Protein AF-A0A4P7N932-F1 (afdb_monomer_lite)

Foldseek 3Di:
DDDDDDPDPDPDPPPPDPPQPPFAFKWKFKADPRDRPDIDGDHAQDFDDDPNDTWGQHNQQAIPPQADPNRIGIDMHTCVVVPVPVPPD

Secondary structure (DSSP, 8-state):
---------S-SSSS-S-------SEEEEEEETTEEEEEEEE-TTEEEEETTEEEEE-TTS-EESSB-TT--EEEEEEGGGTS------

Radius of gyration: 21.45 Å; chains: 1; bounding box: 47×66×28 Å

Organism: Pyricularia oryzae (NCBI:txid318829)

Structure (mmCIF, N/CA/C/O backbone):
data_AF-A0A4P7N932-F1
#
_entry.id   AF-A0A4P7N932-F1
#
loop_
_atom_site.group_PDB
_atom_site.id
_atom_site.type_symbol
_atom_site.label_atom_id
_atom_site.label_alt_id
_atom_site.label_comp_id
_atom_site.label_asym_id
_atom_site.label_entity_id
_atom_site.label_seq_id
_atom_site.pdbx_PDB_ins_code
_atom_site.Cartn_x
_atom_site.Cartn_y
_atom_site.Cartn_z
_atom_site.occupancy
_atom_site.B_iso_or_equiv
_atom_site.auth_seq_id
_atom_site.auth_comp_id
_atom_site.auth_asym_id
_atom_site.auth_atom_id
_atom_site.pdbx_PDB_model_num
ATOM 1 N N . MET A 1 1 ? 31.065 60.981 -11.464 1.00 40.56 1 MET A N 1
ATOM 2 C CA . MET A 1 1 ? 30.242 60.383 -12.536 1.00 40.56 1 MET A CA 1
ATOM 3 C C . MET A 1 1 ? 30.261 58.874 -12.360 1.00 40.56 1 MET A C 1
ATOM 5 O O . MET A 1 1 ? 31.330 58.311 -12.180 1.00 40.56 1 MET A O 1
ATOM 9 N N . LYS A 1 2 ? 29.067 58.277 -12.272 1.00 44.78 2 LYS A N 1
ATOM 10 C CA . LYS A 1 2 ? 28.796 56.850 -12.048 1.00 44.78 2 LYS A CA 1
ATOM 11 C C . LYS A 1 2 ? 28.998 56.076 -13.355 1.00 44.78 2 LYS A C 1
ATOM 13 O O . LYS A 1 2 ? 28.348 56.411 -14.336 1.00 44.78 2 LYS A O 1
ATOM 18 N N . VAL A 1 3 ? 29.814 55.027 -13.336 1.00 50.38 3 VAL A N 1
ATOM 19 C CA . VAL A 1 3 ? 29.803 53.944 -14.336 1.00 50.38 3 VAL A CA 1
ATOM 20 C C . VAL A 1 3 ? 29.405 52.691 -13.557 1.00 50.38 3 VAL A C 1
ATOM 22 O O . VAL A 1 3 ? 30.213 52.116 -12.842 1.00 50.38 3 VAL A O 1
ATOM 25 N N . GLN A 1 4 ? 28.114 52.559 -13.249 1.00 46.16 4 GLN A N 1
ATOM 26 C CA . GLN A 1 4 ? 27.189 51.635 -13.916 1.00 46.16 4 GLN A CA 1
ATOM 27 C C . GL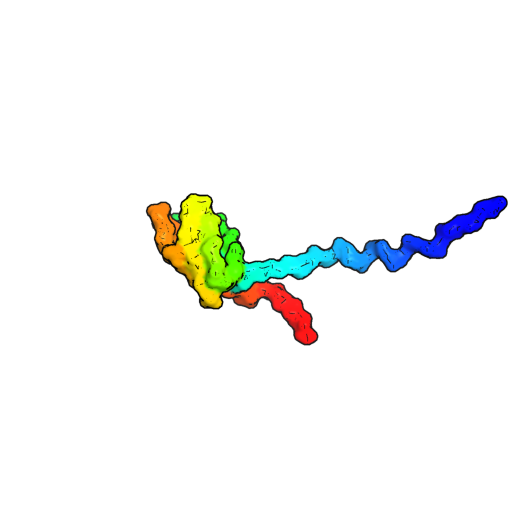N A 1 4 ? 27.762 50.220 -14.066 1.00 46.16 4 GLN A C 1
ATOM 29 O O . GLN A 1 4 ? 28.352 49.844 -15.074 1.00 46.16 4 GLN A O 1
ATOM 34 N N . ALA A 1 5 ? 27.539 49.461 -12.992 1.00 52.88 5 ALA A N 1
ATOM 35 C CA . ALA A 1 5 ? 27.654 48.020 -12.907 1.00 52.88 5 ALA A CA 1
ATOM 36 C C . ALA A 1 5 ? 26.942 47.348 -14.090 1.00 52.88 5 ALA A C 1
ATOM 38 O O . ALA A 1 5 ? 25.721 47.400 -14.206 1.00 52.88 5 ALA A O 1
ATOM 39 N N . THR A 1 6 ? 27.716 46.715 -14.961 1.00 56.16 6 THR A N 1
ATOM 40 C CA . THR A 1 6 ? 27.227 45.882 -16.064 1.00 56.16 6 THR A CA 1
ATOM 41 C C . THR A 1 6 ? 27.917 44.528 -15.996 1.00 56.16 6 THR A C 1
ATOM 43 O O . THR A 1 6 ? 28.638 44.149 -16.900 1.00 56.16 6 THR A O 1
ATOM 46 N N . PHE A 1 7 ? 27.751 43.803 -14.889 1.00 50.91 7 PHE A N 1
ATOM 47 C CA . PHE A 1 7 ? 28.212 42.412 -14.787 1.00 50.91 7 PHE A CA 1
ATOM 48 C C . PHE A 1 7 ? 27.413 41.663 -13.712 1.00 50.91 7 PHE A C 1
ATOM 50 O O . PHE A 1 7 ? 27.932 41.303 -12.664 1.00 50.91 7 PHE A O 1
ATOM 57 N N . ALA A 1 8 ? 26.106 41.488 -13.923 1.00 50.84 8 ALA A N 1
ATOM 58 C CA . ALA A 1 8 ? 25.290 40.638 -13.046 1.00 50.84 8 ALA A CA 1
ATOM 59 C C . ALA A 1 8 ? 24.061 40.029 -13.747 1.00 50.84 8 ALA A C 1
ATOM 61 O O . ALA A 1 8 ? 23.066 39.724 -13.101 1.00 50.84 8 ALA A O 1
ATOM 62 N N . THR A 1 9 ? 24.104 39.846 -15.068 1.00 49.25 9 THR A N 1
ATOM 63 C CA . THR A 1 9 ? 22.982 39.294 -15.854 1.00 49.25 9 THR A CA 1
ATOM 64 C C . THR A 1 9 ? 23.356 37.972 -16.519 1.00 49.25 9 THR A C 1
ATOM 66 O O . THR A 1 9 ? 23.148 37.777 -17.709 1.00 49.25 9 THR A O 1
ATOM 69 N N . LEU A 1 10 ? 23.936 37.046 -15.751 1.00 47.12 10 LEU A N 1
ATOM 70 C CA . LEU A 1 10 ? 24.271 35.706 -16.253 1.00 47.12 10 LEU A CA 1
ATOM 71 C C . LEU A 1 10 ? 23.965 34.579 -15.260 1.00 47.12 10 LEU A C 1
ATOM 73 O O . LEU A 1 10 ? 24.579 33.522 -15.309 1.00 47.12 10 LEU A O 1
ATOM 77 N N . ILE A 1 11 ? 22.986 34.780 -14.373 1.00 53.06 11 ILE A N 1
ATOM 78 C CA . ILE A 1 11 ? 22.461 33.710 -13.513 1.00 53.06 11 ILE A CA 1
ATOM 79 C C . ILE A 1 11 ? 20.944 33.874 -13.385 1.00 53.06 11 ILE A C 1
ATOM 81 O O . ILE A 1 11 ? 20.431 34.280 -12.350 1.00 53.06 11 ILE A O 1
ATOM 85 N N . ALA A 1 12 ? 20.205 33.639 -14.466 1.00 49.03 12 ALA A N 1
ATOM 86 C CA . ALA A 1 12 ? 18.741 33.657 -14.404 1.00 49.03 12 ALA A CA 1
ATOM 87 C C . ALA A 1 12 ? 18.087 32.647 -15.358 1.00 49.03 12 ALA A C 1
ATOM 89 O O . ALA A 1 12 ? 16.994 32.892 -15.855 1.00 49.03 12 ALA A O 1
ATOM 90 N N . LEU A 1 13 ? 18.745 31.514 -15.629 1.00 47.03 13 LEU A N 1
ATOM 91 C CA . LEU A 1 13 ? 18.152 30.451 -16.447 1.00 47.03 13 LEU A CA 1
ATOM 92 C C . LEU A 1 13 ? 18.586 29.043 -16.010 1.00 47.03 13 LEU A C 1
ATOM 94 O O . LEU A 1 13 ? 18.929 28.206 -16.831 1.00 47.03 13 LEU A O 1
ATOM 98 N N . ALA A 1 14 ? 18.597 28.786 -14.702 1.00 45.25 14 ALA A N 1
ATOM 99 C CA . ALA A 1 14 ? 18.756 27.431 -14.158 1.00 45.25 14 ALA A CA 1
ATOM 100 C C . ALA A 1 14 ? 17.644 27.049 -13.161 1.00 45.25 14 ALA A C 1
ATOM 102 O O . ALA A 1 14 ? 17.712 26.002 -12.534 1.00 45.25 14 ALA A O 1
ATOM 103 N N . ALA A 1 15 ? 16.609 27.883 -13.008 1.00 46.84 15 ALA A N 1
ATOM 104 C CA . ALA A 1 15 ? 15.545 27.683 -12.019 1.00 46.84 15 ALA A CA 1
ATOM 105 C C . ALA A 1 15 ? 14.219 27.170 -12.618 1.00 46.84 15 ALA A C 1
ATOM 107 O O . ALA A 1 15 ? 13.192 27.249 -11.955 1.00 46.84 15 ALA A O 1
ATOM 108 N N . TYR A 1 16 ? 14.216 26.684 -13.867 1.00 49.41 16 TYR A N 1
ATOM 109 C CA . TYR A 1 16 ? 12.991 26.262 -14.567 1.00 49.41 16 TYR A CA 1
ATOM 110 C C . TYR A 1 16 ? 12.951 24.774 -14.925 1.00 49.41 16 TYR A C 1
ATOM 112 O O . TYR A 1 16 ? 12.279 24.374 -15.868 1.00 49.41 16 TYR A O 1
ATOM 120 N N . PHE A 1 17 ? 13.647 23.947 -14.152 1.00 50.22 17 PHE A N 1
ATOM 121 C CA . PHE A 1 17 ? 13.311 22.534 -14.064 1.00 50.22 17 PHE A CA 1
ATOM 122 C C . PHE A 1 17 ? 12.848 22.308 -12.630 1.00 50.22 17 PHE A C 1
ATOM 124 O O . PHE A 1 17 ? 13.634 22.587 -11.717 1.00 50.22 17 PHE A O 1
ATOM 131 N N . PRO A 1 18 ? 11.591 21.887 -12.380 1.00 42.28 18 PRO A N 1
ATOM 132 C CA . PRO A 1 18 ? 11.283 21.331 -11.076 1.00 42.28 18 PRO A CA 1
ATOM 133 C C . PRO A 1 18 ? 12.301 20.211 -10.880 1.00 42.28 18 PRO A C 1
ATOM 135 O O . PRO A 1 18 ? 12.457 19.367 -11.764 1.00 42.28 18 PRO A O 1
ATOM 138 N N . ALA A 1 19 ? 13.078 20.297 -9.796 1.00 45.59 19 ALA A N 1
ATOM 139 C CA . ALA A 1 19 ? 13.990 19.241 -9.390 1.00 45.59 19 ALA A CA 1
ATOM 140 C C . ALA A 1 19 ? 13.268 17.914 -9.611 1.00 45.59 19 ALA A C 1
ATOM 142 O O . ALA A 1 19 ? 12.123 17.812 -9.164 1.00 45.59 19 ALA A O 1
ATOM 143 N N . ALA A 1 20 ? 13.892 16.998 -10.365 1.00 49.88 20 ALA A N 1
ATOM 144 C CA . ALA A 1 20 ? 13.388 15.655 -10.622 1.00 49.88 20 ALA A CA 1
ATOM 145 C C . ALA A 1 20 ? 12.643 15.204 -9.370 1.00 49.88 20 ALA A C 1
ATOM 147 O O . ALA A 1 20 ? 13.248 15.135 -8.294 1.00 49.88 20 ALA A O 1
ATOM 148 N N . ASN A 1 21 ? 11.313 15.103 -9.463 1.00 49.47 21 ASN A N 1
ATOM 149 C CA . ASN A 1 21 ? 10.526 14.695 -8.316 1.00 49.47 21 ASN A CA 1
ATOM 150 C C . ASN A 1 21 ? 11.036 13.294 -8.031 1.00 49.47 21 ASN A C 1
ATOM 152 O O . ASN A 1 21 ? 10.737 12.401 -8.807 1.00 49.47 21 ASN A O 1
ATOM 156 N N . ALA A 1 22 ? 11.873 13.134 -7.005 1.00 55.25 22 ALA A N 1
ATOM 157 C CA . ALA A 1 22 ? 12.360 11.835 -6.585 1.00 55.25 22 ALA A CA 1
ATOM 158 C C . ALA A 1 22 ? 11.127 11.084 -6.091 1.00 55.25 22 ALA A C 1
ATOM 160 O O . ALA A 1 22 ? 10.709 11.213 -4.936 1.00 55.25 22 ALA A O 1
ATOM 161 N N . TRP A 1 23 ? 10.446 10.437 -7.027 1.00 61.22 23 TRP A N 1
ATOM 162 C CA . TRP A 1 23 ? 9.271 9.658 -6.753 1.00 61.22 23 TRP A CA 1
ATOM 163 C C . TRP A 1 23 ? 9.716 8.527 -5.831 1.00 61.22 23 TRP A C 1
ATOM 165 O O . TRP A 1 23 ? 10.788 7.949 -5.996 1.00 61.22 23 TRP A O 1
ATOM 175 N N . LYS A 1 24 ? 8.932 8.271 -4.781 1.00 76.12 24 LYS A N 1
ATOM 176 C CA . LYS A 1 24 ? 9.189 7.112 -3.924 1.00 76.12 24 LYS A CA 1
ATOM 177 C C . LYS A 1 24 ? 9.116 5.844 -4.779 1.00 76.12 24 LYS A C 1
ATOM 179 O O . LYS A 1 24 ? 8.415 5.843 -5.782 1.00 76.12 24 LYS A O 1
ATOM 184 N N . ASP A 1 25 ? 9.777 4.769 -4.366 1.00 83.19 25 ASP A N 1
ATOM 185 C CA . ASP A 1 25 ? 9.920 3.546 -5.177 1.00 83.19 25 ASP A CA 1
ATOM 186 C C . ASP A 1 25 ? 8.591 2.920 -5.663 1.00 83.19 25 ASP A C 1
ATOM 188 O O . ASP A 1 25 ? 8.579 2.189 -6.653 1.00 83.19 25 ASP A O 1
ATOM 192 N N . CYS A 1 26 ? 7.477 3.174 -4.966 1.00 91.06 26 CYS A N 1
ATOM 193 C CA . CYS A 1 26 ? 6.190 2.521 -5.188 1.00 91.06 26 CYS A CA 1
ATOM 194 C C . CYS A 1 26 ? 5.030 3.513 -5.341 1.00 91.06 26 CYS A C 1
ATOM 196 O O . CYS A 1 26 ? 4.908 4.483 -4.585 1.00 91.06 26 CYS A O 1
ATOM 198 N N . ILE A 1 27 ? 4.106 3.191 -6.247 1.00 92.56 27 ILE A N 1
ATOM 199 C CA . ILE A 1 27 ? 2.764 3.769 -6.345 1.00 92.56 27 ILE A CA 1
ATOM 200 C C . ILE A 1 27 ? 1.754 2.764 -5.805 1.00 92.56 27 ILE A C 1
ATOM 202 O O . ILE A 1 27 ? 1.746 1.611 -6.217 1.00 92.56 27 ILE A O 1
ATOM 206 N N . ILE A 1 28 ? 0.851 3.223 -4.940 1.00 94.19 28 ILE A N 1
ATOM 207 C CA . ILE A 1 28 ? -0.298 2.463 -4.451 1.00 94.19 28 ILE A CA 1
ATOM 208 C C . ILE A 1 28 ? -1.579 3.122 -4.966 1.00 94.19 28 ILE A C 1
ATOM 210 O O . ILE A 1 28 ? -1.939 4.227 -4.560 1.00 94.19 28 ILE A O 1
ATOM 214 N N . GLN A 1 29 ? -2.282 2.440 -5.859 1.00 93.25 29 GLN A N 1
ATOM 215 C CA . GLN A 1 29 ? -3.585 2.830 -6.379 1.00 93.25 29 GLN A CA 1
ATOM 216 C C . GLN A 1 29 ? -4.683 2.247 -5.490 1.00 93.25 29 GLN A C 1
ATOM 218 O O . GLN A 1 29 ? -4.724 1.039 -5.246 1.00 93.25 29 GLN A O 1
ATOM 223 N N . ARG A 1 30 ? -5.594 3.098 -5.021 1.00 94.88 30 ARG A N 1
ATOM 224 C CA . ARG A 1 30 ? -6.782 2.674 -4.280 1.00 94.88 30 ARG A CA 1
ATOM 225 C C . ARG A 1 30 ? -7.997 2.683 -5.191 1.00 94.88 30 ARG A C 1
ATOM 227 O O . ARG A 1 30 ? -8.457 3.740 -5.623 1.00 94.88 30 ARG A O 1
ATOM 234 N N . TYR A 1 31 ? -8.537 1.494 -5.397 1.00 92.44 31 TYR A N 1
ATOM 235 C CA . TYR A 1 31 ? -9.765 1.249 -6.124 1.00 92.44 31 TYR A CA 1
ATOM 236 C C . TYR A 1 31 ? -10.933 1.239 -5.152 1.00 92.44 31 TYR A C 1
ATOM 238 O O . TYR A 1 31 ? -10.975 0.418 -4.233 1.00 92.44 31 TYR A O 1
ATOM 246 N N . LYS A 1 32 ? -11.896 2.131 -5.349 1.00 90.25 32 LYS A N 1
ATOM 247 C CA . LYS A 1 32 ? -13.116 2.179 -4.545 1.00 90.25 32 LYS A CA 1
ATOM 248 C C . LYS A 1 32 ? -14.303 2.188 -5.491 1.00 90.25 32 LYS A C 1
ATOM 250 O O . LYS A 1 32 ? -14.340 2.964 -6.433 1.00 90.25 32 LYS A O 1
ATOM 255 N N . ASP A 1 33 ? -15.217 1.249 -5.273 1.00 86.94 33 ASP A N 1
ATOM 256 C CA . ASP A 1 33 ? -16.404 1.048 -6.113 1.00 86.94 33 ASP A CA 1
ATOM 257 C C . ASP A 1 33 ? -16.109 0.783 -7.608 1.00 86.94 33 ASP A C 1
ATOM 259 O O . ASP A 1 33 ? -16.984 0.937 -8.454 1.00 86.94 33 ASP A O 1
ATOM 263 N N . GLY A 1 34 ? -14.897 0.311 -7.929 1.00 78.75 34 GLY A N 1
ATOM 264 C CA . GLY A 1 34 ? -14.480 -0.064 -9.286 1.00 78.75 34 GLY A CA 1
ATOM 265 C C . GLY A 1 34 ? -13.600 0.962 -10.004 1.00 78.75 34 GLY A C 1
ATOM 266 O O . GLY A 1 34 ? -13.015 0.607 -11.023 1.00 78.75 34 GLY A O 1
ATOM 267 N N . ASP A 1 35 ? -13.432 2.164 -9.446 1.00 85.25 35 ASP A N 1
ATOM 268 C CA . ASP A 1 35 ? -12.607 3.233 -10.021 1.00 85.25 35 ASP A CA 1
ATOM 269 C C . ASP A 1 35 ? -11.370 3.540 -9.167 1.00 85.25 35 ASP A C 1
ATOM 271 O O . ASP A 1 35 ? -11.375 3.374 -7.941 1.00 85.25 35 ASP A O 1
ATOM 275 N N . VAL A 1 36 ? -10.293 4.001 -9.818 1.00 77.81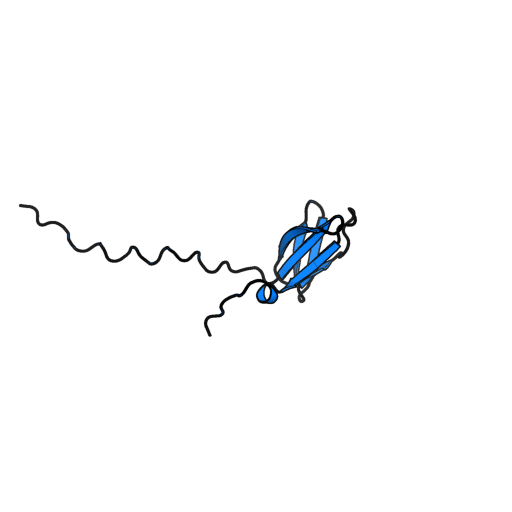 36 VAL A N 1
ATOM 276 C CA . VAL A 1 36 ? -9.100 4.517 -9.128 1.00 77.81 36 VAL A CA 1
ATOM 277 C C . VAL A 1 36 ? -9.428 5.894 -8.567 1.00 77.81 36 VAL A C 1
ATOM 279 O O . VAL A 1 36 ? -9.414 6.892 -9.285 1.00 77.81 36 VAL A O 1
ATOM 282 N N . ASN A 1 37 ? -9.693 5.953 -7.266 1.00 78.50 37 ASN A N 1
ATOM 283 C CA . ASN A 1 37 ? -10.068 7.205 -6.611 1.00 78.50 37 ASN A CA 1
ATOM 284 C C . ASN A 1 37 ? -8.847 7.994 -6.138 1.00 78.50 37 ASN A C 1
ATOM 286 O O . ASN A 1 37 ? -8.853 9.225 -6.148 1.00 78.50 37 ASN A O 1
ATOM 290 N N . ASN A 1 38 ? -7.799 7.296 -5.694 1.00 86.56 38 ASN A N 1
ATOM 291 C CA . ASN A 1 38 ? -6.635 7.916 -5.074 1.00 86.56 38 ASN A CA 1
ATOM 292 C C . ASN A 1 38 ? -5.354 7.163 -5.431 1.00 86.56 38 ASN A C 1
ATOM 294 O O . ASN A 1 38 ? -5.331 5.933 -5.478 1.00 86.56 38 ASN A O 1
ATOM 298 N N . ILE A 1 39 ? -4.281 7.926 -5.623 1.00 89.38 39 ILE A N 1
ATOM 299 C CA . ILE A 1 39 ? -2.930 7.422 -5.855 1.00 89.38 39 ILE A CA 1
ATOM 300 C C . ILE A 1 39 ? -2.064 7.889 -4.687 1.00 89.38 39 ILE A C 1
ATOM 302 O O . ILE A 1 39 ? -2.045 9.075 -4.355 1.00 89.38 39 ILE A O 1
ATOM 306 N N . TYR A 1 40 ? -1.365 6.951 -4.063 1.00 91.31 40 TYR A N 1
ATOM 307 C CA . TYR A 1 40 ? -0.429 7.186 -2.970 1.00 91.31 40 TYR A CA 1
ATOM 308 C C . TYR A 1 40 ? 0.971 6.760 -3.401 1.00 91.31 40 TYR A C 1
ATOM 310 O O . TYR A 1 40 ? 1.119 5.925 -4.290 1.00 91.31 40 TYR A O 1
ATOM 318 N N . THR A 1 41 ? 1.998 7.304 -2.754 1.00 91.44 41 THR A N 1
ATOM 319 C CA . THR A 1 41 ? 3.386 6.893 -2.975 1.00 91.44 41 THR A CA 1
ATOM 320 C C . THR A 1 41 ? 4.017 6.408 -1.674 1.00 91.44 41 THR A C 1
ATOM 322 O O . THR A 1 41 ? 3.776 6.960 -0.596 1.00 91.44 41 THR A O 1
ATOM 325 N N . ALA A 1 42 ? 4.827 5.360 -1.772 1.00 92.50 42 ALA A N 1
ATOM 326 C CA . ALA A 1 42 ? 5.513 4.727 -0.652 1.00 92.50 42 ALA A CA 1
ATOM 327 C C . ALA A 1 42 ? 6.896 4.248 -1.092 1.00 92.50 42 ALA A C 1
ATOM 329 O O . ALA A 1 42 ? 7.112 3.938 -2.258 1.00 92.50 42 ALA A O 1
ATOM 330 N N . ASN A 1 43 ? 7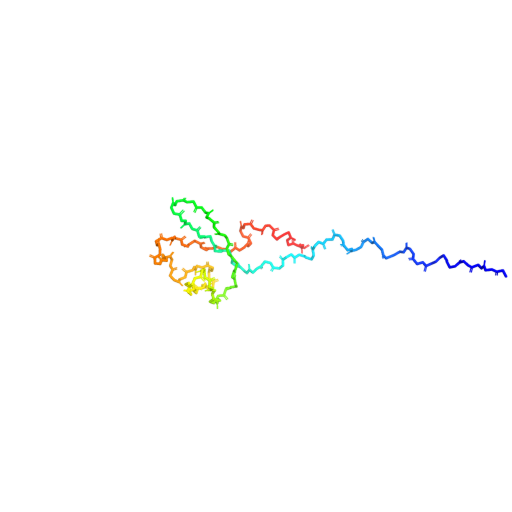.842 4.196 -0.167 1.00 92.50 43 ASN A N 1
ATOM 331 C CA . ASN A 1 43 ? 9.090 3.486 -0.360 1.00 92.50 43 ASN A CA 1
ATOM 332 C C . ASN A 1 43 ? 8.852 1.991 -0.143 1.00 92.50 43 ASN A C 1
ATOM 334 O O . ASN A 1 43 ? 7.887 1.568 0.501 1.00 92.50 43 ASN A O 1
ATOM 338 N N . ARG A 1 44 ? 9.783 1.184 -0.639 1.00 93.06 44 ARG A N 1
ATOM 339 C CA . ARG A 1 44 ? 9.837 -0.240 -0.318 1.00 93.06 44 ARG A CA 1
ATOM 340 C C . ARG A 1 44 ? 10.006 -0.449 1.185 1.00 93.06 44 ARG A C 1
ATOM 342 O O . ARG A 1 44 ? 10.840 0.199 1.814 1.00 93.06 44 ARG A O 1
ATOM 349 N N . ASN A 1 45 ? 9.263 -1.407 1.734 1.00 94.44 45 ASN A N 1
ATOM 350 C CA . ASN A 1 45 ? 9.249 -1.734 3.164 1.00 94.44 45 ASN A CA 1
ATOM 351 C C . ASN A 1 45 ? 8.823 -0.554 4.069 1.00 94.44 45 ASN A C 1
ATOM 353 O O . ASN A 1 45 ? 9.309 -0.431 5.195 1.00 94.44 45 ASN A O 1
ATOM 357 N N . GLU A 1 46 ? 7.919 0.309 3.592 1.00 96.31 46 GLU A N 1
ATOM 358 C CA . GLU A 1 46 ? 7.363 1.445 4.344 1.00 96.31 46 GLU A CA 1
ATOM 359 C C . GLU A 1 46 ? 5.929 1.149 4.818 1.00 96.31 46 GLU A C 1
ATOM 361 O O . GLU A 1 46 ? 5.112 0.610 4.072 1.00 96.31 46 GLU A O 1
ATOM 366 N N . GLU A 1 47 ? 5.591 1.537 6.052 1.00 96.94 47 GLU A N 1
ATOM 367 C CA . GLU A 1 47 ? 4.196 1.608 6.506 1.00 96.94 47 GLU A CA 1
ATOM 368 C C . GLU A 1 47 ? 3.643 3.007 6.219 1.00 96.94 47 GLU A C 1
ATOM 370 O O . GLU A 1 47 ? 4.132 4.005 6.749 1.00 96.94 47 GLU A O 1
ATOM 375 N N . ILE A 1 48 ? 2.604 3.072 5.391 1.00 95.81 48 ILE A N 1
ATOM 376 C CA . ILE A 1 48 ? 1.868 4.296 5.085 1.00 95.81 48 ILE A CA 1
ATOM 377 C C . ILE A 1 48 ? 0.494 4.279 5.752 1.00 95.81 48 ILE A C 1
ATOM 379 O O . ILE A 1 48 ? -0.004 3.244 6.193 1.00 95.81 48 ILE A O 1
ATOM 383 N N . THR A 1 49 ? -0.137 5.447 5.823 1.00 95.62 49 THR A N 1
ATOM 384 C CA . THR A 1 49 ? -1.522 5.576 6.285 1.00 95.62 49 THR A CA 1
ATOM 385 C C . THR A 1 49 ? -2.401 5.987 5.111 1.00 95.62 49 THR A C 1
ATOM 387 O O . THR A 1 49 ? -2.190 7.043 4.516 1.00 95.62 49 THR A O 1
ATOM 390 N N . ILE A 1 50 ? -3.376 5.145 4.775 1.00 93.50 50 ILE A N 1
ATOM 391 C CA . ILE A 1 50 ? -4.412 5.429 3.783 1.00 93.50 50 ILE A CA 1
ATOM 392 C C . ILE A 1 50 ? -5.698 5.712 4.554 1.00 93.50 50 ILE A C 1
ATOM 394 O O . ILE A 1 50 ? -6.268 4.810 5.165 1.00 93.50 50 ILE A O 1
ATOM 398 N N . GLU A 1 51 ? -6.127 6.975 4.538 1.00 89.50 51 GLU A N 1
ATOM 399 C CA . GLU A 1 51 ? -7.160 7.507 5.440 1.00 89.50 51 GLU A CA 1
ATOM 400 C C . GLU A 1 51 ? -6.780 7.290 6.913 1.00 89.50 51 GLU A C 1
ATOM 402 O O . GLU A 1 51 ? -5.951 8.019 7.450 1.00 89.50 51 GLU A O 1
ATOM 407 N N . GLU A 1 52 ? -7.355 6.275 7.547 1.00 92.19 52 GLU A N 1
ATOM 408 C CA . GLU A 1 52 ? -7.131 5.875 8.940 1.00 92.19 52 GLU A CA 1
ATOM 409 C C . GLU A 1 52 ? -6.511 4.471 9.056 1.00 92.19 52 GLU A C 1
ATOM 411 O O . GLU A 1 52 ? -6.232 3.992 10.157 1.00 92.19 52 GLU A O 1
ATOM 416 N N . TYR A 1 53 ? -6.272 3.808 7.920 1.00 94.19 53 TYR A N 1
ATOM 417 C CA . TYR A 1 53 ? -5.765 2.443 7.855 1.00 94.19 53 TYR A CA 1
ATOM 418 C C . TYR A 1 53 ? -4.257 2.431 7.626 1.00 94.19 53 TYR A C 1
ATOM 420 O O . TYR A 1 53 ? -3.743 3.023 6.675 1.00 94.19 53 TYR A O 1
ATOM 428 N N . LYS A 1 54 ? -3.544 1.707 8.489 1.00 95.56 54 LYS A N 1
ATOM 429 C CA . LYS A 1 54 ? -2.124 1.405 8.304 1.00 95.56 54 LYS A CA 1
ATOM 430 C C . LYS A 1 54 ? -1.968 0.339 7.227 1.00 95.56 54 LYS A C 1
ATOM 432 O O . LYS A 1 54 ? -2.593 -0.718 7.313 1.00 95.56 54 LYS A O 1
ATOM 437 N N . VAL A 1 55 ? -1.132 0.625 6.237 1.00 97.06 55 VAL A N 1
ATOM 438 C CA . VAL A 1 55 ? -0.842 -0.257 5.107 1.00 97.06 55 VAL A CA 1
ATOM 439 C C . VAL A 1 55 ? 0.665 -0.382 4.974 1.00 97.06 55 VAL A C 1
ATOM 441 O O . VAL A 1 55 ? 1.361 0.608 4.764 1.00 97.06 55 VAL A O 1
ATOM 444 N N . PHE A 1 56 ? 1.170 -1.603 5.085 1.00 97.69 56 PHE A N 1
ATOM 445 C CA . PHE A 1 56 ? 2.574 -1.903 4.853 1.00 97.69 56 PHE A CA 1
ATOM 446 C C . PHE A 1 56 ? 2.810 -2.189 3.372 1.00 97.69 5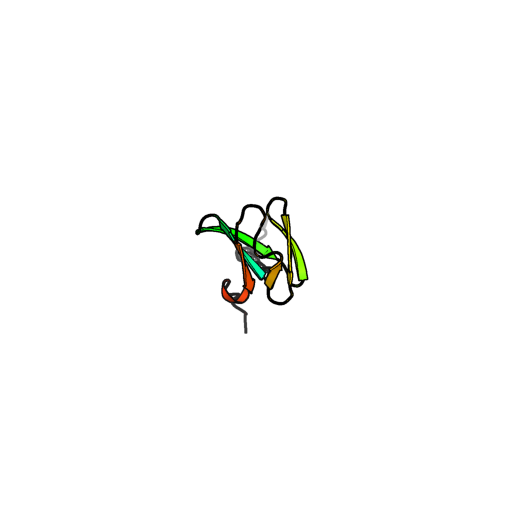6 PHE A C 1
ATOM 448 O O . PHE A 1 56 ? 2.162 -3.062 2.801 1.00 97.69 56 PHE A O 1
ATOM 455 N N . VAL A 1 57 ? 3.745 -1.480 2.753 1.00 97.44 57 VAL A N 1
ATOM 456 C CA . VAL A 1 57 ? 4.177 -1.714 1.376 1.00 97.44 57 VAL A CA 1
ATOM 457 C C . VAL A 1 57 ? 5.470 -2.508 1.418 1.00 97.44 57 VAL A C 1
ATOM 459 O O . VAL A 1 57 ? 6.462 -2.052 1.981 1.00 97.44 57 VAL A O 1
ATOM 462 N N . ASN A 1 58 ? 5.467 -3.710 0.849 1.00 95.31 58 ASN A N 1
ATOM 463 C CA . ASN A 1 58 ? 6.649 -4.566 0.867 1.00 95.31 58 ASN A CA 1
ATOM 464 C C . ASN A 1 58 ? 7.715 -4.112 -0.151 1.00 95.31 58 ASN A C 1
ATOM 466 O O . ASN A 1 58 ? 7.561 -3.130 -0.876 1.00 95.31 58 ASN A O 1
ATOM 470 N N . GLU A 1 59 ? 8.816 -4.855 -0.224 1.00 93.94 59 GLU A N 1
ATOM 471 C CA . GLU A 1 59 ? 9.916 -4.589 -1.159 1.00 93.94 59 GLU A CA 1
ATOM 472 C C . GLU A 1 59 ? 9.554 -4.682 -2.648 1.00 93.94 59 GLU A C 1
ATOM 474 O O . GLU A 1 59 ? 10.264 -4.132 -3.484 1.00 93.94 59 GLU A O 1
ATOM 479 N N . ALA A 1 60 ? 8.459 -5.365 -2.979 1.00 93.19 60 ALA A N 1
ATOM 480 C CA . ALA A 1 60 ? 7.948 -5.517 -4.338 1.00 93.19 60 ALA A CA 1
ATOM 481 C C . ALA A 1 60 ? 6.808 -4.529 -4.637 1.00 93.19 60 ALA A C 1
ATOM 483 O O . ALA A 1 60 ? 6.024 -4.757 -5.551 1.00 93.19 60 ALA A O 1
ATOM 484 N N . CYS A 1 61 ? 6.676 -3.468 -3.834 1.00 94.69 61 CYS A N 1
ATOM 485 C CA . CYS A 1 61 ? 5.619 -2.467 -3.947 1.00 94.69 61 CYS A CA 1
ATOM 486 C C . CYS A 1 61 ? 4.190 -2.995 -3.755 1.00 94.69 61 CYS A C 1
ATOM 488 O O . CYS A 1 61 ? 3.231 -2.300 -4.069 1.00 94.69 61 CYS A O 1
ATOM 490 N N . HIS A 1 62 ? 4.012 -4.179 -3.164 1.00 96.25 62 HIS A N 1
ATOM 491 C CA . HIS A 1 62 ? 2.692 -4.721 -2.855 1.00 96.25 62 HIS A CA 1
ATOM 492 C C . HIS A 1 62 ? 2.194 -4.235 -1.479 1.00 96.25 62 HIS A C 1
ATOM 494 O O . HIS A 1 62 ? 2.907 -4.405 -0.482 1.00 96.25 62 HIS A O 1
ATOM 500 N N . PRO A 1 63 ? 0.974 -3.668 -1.395 1.00 96.94 63 PRO A N 1
ATOM 501 C CA . PRO A 1 63 ? 0.380 -3.199 -0.149 1.00 96.94 63 PRO A CA 1
ATOM 502 C C . PRO A 1 63 ? -0.263 -4.338 0.657 1.00 96.94 63 PRO A C 1
ATOM 504 O O . PRO A 1 63 ? -0.900 -5.234 0.104 1.00 96.94 63 PRO A O 1
ATOM 507 N N . TYR A 1 64 ? -0.160 -4.262 1.984 1.00 95.94 64 TYR A N 1
ATOM 508 C CA . TYR A 1 64 ? -0.774 -5.185 2.935 1.00 95.94 64 TYR A CA 1
ATOM 509 C C . TYR A 1 64 ? -1.472 -4.421 4.072 1.00 95.94 64 TYR A C 1
ATOM 511 O O . TYR A 1 64 ? -0.821 -3.620 4.746 1.00 95.94 64 TYR A O 1
ATOM 519 N N . PRO A 1 65 ? -2.762 -4.694 4.345 1.00 96.56 65 PRO A N 1
ATOM 520 C CA . PRO A 1 65 ? -3.641 -5.601 3.599 1.00 96.56 65 PRO A CA 1
ATOM 521 C C . PRO A 1 65 ? -4.005 -5.051 2.209 1.00 96.56 65 PRO A C 1
ATOM 523 O O . PRO A 1 65 ? -4.059 -3.844 2.007 1.00 96.56 65 PRO A O 1
ATOM 526 N N . VAL A 1 66 ? -4.300 -5.949 1.263 1.00 96.19 66 VAL A N 1
ATOM 527 C CA . VAL A 1 66 ? -4.748 -5.584 -0.098 1.00 96.19 66 VAL A CA 1
ATOM 528 C C . VAL A 1 66 ? -6.180 -5.044 -0.093 1.00 96.19 66 VAL A C 1
ATOM 530 O O . VAL A 1 66 ? -6.516 -4.165 -0.875 1.00 96.19 66 VAL A O 1
ATOM 533 N N . ILE A 1 67 ? -7.039 -5.565 0.783 1.00 95.56 67 ILE A N 1
ATOM 534 C CA . ILE A 1 67 ? -8.436 -5.140 0.899 1.00 95.56 67 ILE A CA 1
ATOM 535 C C . ILE A 1 67 ? -8.588 -4.384 2.215 1.00 95.56 67 ILE A C 1
ATOM 537 O O . ILE A 1 67 ? -8.331 -4.944 3.285 1.00 95.56 67 ILE A O 1
ATOM 541 N N . LEU A 1 68 ? -8.999 -3.121 2.132 1.00 94.44 68 LEU A N 1
ATOM 542 C CA . LEU A 1 68 ? -9.276 -2.283 3.296 1.00 94.44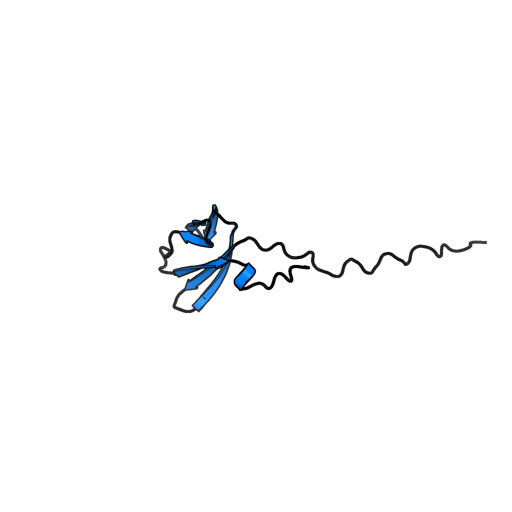 68 LEU A CA 1
ATOM 543 C C . LEU A 1 68 ? -10.657 -2.603 3.905 1.00 94.44 68 LEU A C 1
ATOM 545 O O . LEU A 1 68 ? -11.501 -3.214 3.244 1.00 94.44 68 LEU A O 1
ATOM 549 N N . PRO A 1 69 ? -10.934 -2.186 5.157 1.00 94.44 69 PRO A N 1
ATOM 550 C CA . PRO A 1 69 ? -12.223 -2.439 5.813 1.00 94.44 69 PRO A CA 1
ATOM 551 C C . PRO A 1 69 ? -13.440 -1.861 5.081 1.00 94.44 69 PRO A C 1
ATOM 553 O O . PRO A 1 69 ? -14.524 -2.440 5.135 1.00 94.44 69 PRO A O 1
ATOM 556 N N . ASP A 1 70 ? -13.268 -0.762 4.344 1.00 92.88 70 ASP A N 1
ATOM 557 C CA . ASP A 1 70 ? -14.311 -0.184 3.490 1.00 92.88 70 ASP A CA 1
ATOM 558 C C . ASP A 1 70 ? -14.510 -0.948 2.163 1.00 92.88 70 ASP A C 1
ATOM 560 O O . ASP A 1 70 ? -15.320 -0.546 1.329 1.00 92.88 70 ASP A O 1
ATOM 564 N N . ARG A 1 71 ? -13.806 -2.077 1.992 1.00 92.12 71 ARG A N 1
ATOM 565 C CA . ARG A 1 71 ? -13.748 -2.935 0.798 1.00 92.12 71 ARG A CA 1
ATOM 566 C C . ARG A 1 71 ? -13.098 -2.280 -0.418 1.00 92.12 71 ARG A C 1
ATOM 568 O O . ARG A 1 71 ? -13.213 -2.823 -1.516 1.00 92.12 71 ARG A O 1
ATOM 575 N N . SER A 1 72 ? -12.397 -1.160 -0.240 1.00 94.19 72 SER A N 1
ATOM 576 C CA . SER A 1 72 ? -11.504 -0.672 -1.287 1.00 94.19 72 SER A CA 1
ATOM 577 C C . SER A 1 72 ? -10.332 -1.635 -1.476 1.00 94.19 72 SER A C 1
ATOM 579 O O . SER A 1 72 ? -9.867 -2.286 -0.535 1.00 94.19 72 SER A O 1
ATOM 581 N N . VAL A 1 73 ? -9.894 -1.761 -2.723 1.00 94.88 73 VAL A N 1
ATOM 582 C CA . VAL A 1 73 ? -8.808 -2.651 -3.130 1.00 94.88 73 VAL A CA 1
ATOM 583 C C . VAL A 1 73 ? -7.577 -1.802 -3.398 1.00 94.88 73 VAL A C 1
ATOM 585 O O . VAL A 1 73 ? -7.648 -0.791 -4.092 1.00 94.88 73 VAL A O 1
ATOM 588 N N . LEU A 1 74 ? -6.445 -2.207 -2.844 1.00 95.50 74 LEU A N 1
ATOM 589 C CA . LEU A 1 74 ? -5.160 -1.570 -3.060 1.00 95.50 74 LEU A CA 1
ATOM 590 C C . LEU A 1 74 ? -4.364 -2.385 -4.072 1.00 95.50 74 LEU A C 1
ATOM 592 O O . LEU A 1 74 ? -4.152 -3.580 -3.885 1.00 95.50 74 LEU A O 1
ATOM 596 N N . SER A 1 75 ? -3.897 -1.728 -5.123 1.00 94.62 75 SER A N 1
ATOM 597 C CA . SER A 1 75 ? -2.928 -2.291 -6.059 1.00 94.62 75 SER A CA 1
ATOM 598 C C . SER A 1 75 ? -1.671 -1.457 -5.982 1.00 94.62 75 SER A C 1
ATOM 600 O O . SER A 1 75 ? -1.752 -0.236 -6.074 1.00 94.62 75 SER A O 1
ATOM 602 N N . GLY A 1 76 ? -0.525 -2.095 -5.801 1.00 93.44 76 GLY A N 1
ATOM 603 C CA . GLY A 1 76 ? 0.744 -1.390 -5.763 1.00 93.44 76 GLY A CA 1
ATOM 604 C C . GLY A 1 76 ? 1.702 -1.905 -6.816 1.00 93.44 76 GLY A C 1
ATOM 605 O O . GLY A 1 76 ? 1.641 -3.077 -7.183 1.00 93.44 76 GLY A O 1
ATOM 606 N N . ASP A 1 77 ? 2.532 -1.003 -7.318 1.00 92.69 77 ASP A N 1
ATOM 607 C CA . ASP A 1 77 ? 3.494 -1.273 -8.376 1.00 92.69 77 ASP A CA 1
ATOM 608 C C . ASP A 1 77 ? 4.637 -0.245 -8.314 1.00 92.69 77 ASP A C 1
ATOM 610 O O . ASP A 1 77 ? 4.537 0.771 -7.615 1.00 92.69 77 ASP A O 1
ATOM 614 N N . PHE A 1 78 ? 5.740 -0.514 -9.001 1.00 89.12 78 PHE A N 1
ATOM 615 C CA . PHE A 1 78 ? 6.907 0.364 -9.010 1.00 89.12 78 PHE A CA 1
ATOM 616 C C . PHE A 1 78 ? 6.607 1.673 -9.727 1.00 89.12 78 PHE A C 1
ATOM 618 O O . PHE A 1 78 ? 5.994 1.678 -10.791 1.00 89.12 78 PHE A O 1
ATOM 625 N N . THR A 1 79 ? 7.099 2.789 -9.194 1.00 82.25 79 THR A N 1
ATOM 626 C CA . THR A 1 79 ? 6.996 4.089 -9.875 1.00 82.25 79 THR A CA 1
ATOM 627 C C . THR A 1 79 ? 7.656 4.084 -11.240 1.00 82.25 79 THR A C 1
ATOM 629 O O . THR A 1 79 ? 7.057 4.597 -12.178 1.00 82.25 79 THR A O 1
ATOM 632 N N . SER A 1 80 ? 8.794 3.405 -11.385 1.00 70.75 80 SER A N 1
ATOM 633 C 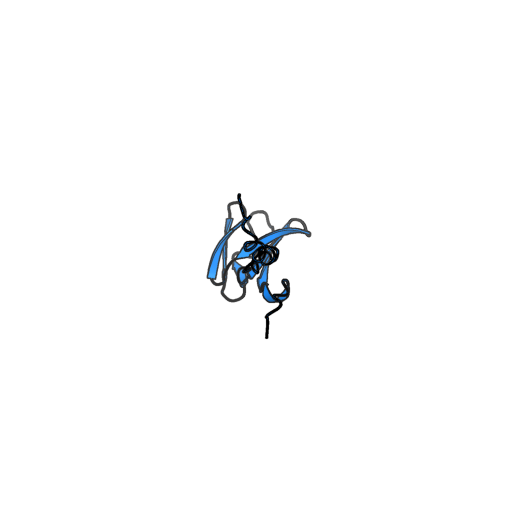CA . SER A 1 80 ? 9.523 3.282 -12.654 1.00 70.75 80 SER A CA 1
ATOM 634 C C . SER A 1 80 ? 8.709 2.681 -13.807 1.00 70.75 80 SER A C 1
ATOM 636 O O . SER A 1 80 ? 9.093 2.825 -14.962 1.00 70.75 80 SER A O 1
ATOM 638 N N . ALA A 1 81 ? 7.589 2.006 -13.525 1.00 62.41 81 ALA A N 1
ATOM 639 C CA . ALA A 1 81 ? 6.701 1.455 -14.547 1.00 62.41 81 ALA A CA 1
ATOM 640 C C . ALA A 1 81 ? 5.588 2.425 -15.004 1.00 62.41 81 ALA A C 1
ATOM 642 O O . ALA A 1 81 ? 4.963 2.189 -16.036 1.00 62.41 81 ALA A O 1
ATOM 643 N N . TYR A 1 82 ? 5.315 3.496 -14.252 1.00 59.22 82 TYR A N 1
ATOM 644 C CA . TYR A 1 82 ? 4.232 4.467 -14.532 1.00 59.22 82 TYR A CA 1
ATOM 645 C C . TYR A 1 82 ? 4.740 5.877 -14.768 1.00 59.22 82 TYR A C 1
ATOM 647 O O . TYR A 1 82 ? 4.031 6.742 -15.280 1.00 59.22 82 TYR A O 1
ATOM 655 N N . ALA A 1 83 ? 5.940 6.116 -14.293 1.00 54.41 83 ALA A N 1
ATOM 656 C CA . ALA A 1 83 ? 6.522 7.400 -14.108 1.00 54.41 83 ALA A CA 1
ATOM 657 C C . ALA A 1 83 ? 7.857 7.244 -14.840 1.00 54.41 83 ALA A C 1
ATOM 659 O O . ALA A 1 83 ? 8.765 6.600 -14.319 1.00 54.41 83 ALA A O 1
ATOM 660 N N . ASP A 1 84 ? 7.892 7.693 -16.104 1.00 51.00 84 ASP A N 1
ATOM 661 C CA . ASP A 1 84 ? 9.103 7.753 -16.931 1.00 51.00 84 ASP A CA 1
ATOM 662 C C . ASP A 1 84 ? 10.095 8.664 -16.200 1.00 51.00 84 ASP A C 1
ATOM 664 O O . ASP A 1 84 ? 10.178 9.871 -16.446 1.00 51.00 84 ASP A O 1
ATOM 668 N N . ASP A 1 85 ? 10.806 8.098 -15.230 1.00 52.69 85 ASP A N 1
ATOM 669 C CA . ASP A 1 85 ? 12.078 8.628 -14.804 1.00 52.69 85 ASP A CA 1
ATOM 670 C C . ASP A 1 85 ? 12.954 8.489 -16.041 1.00 52.69 85 ASP A C 1
ATOM 672 O O . ASP A 1 85 ? 13.431 7.405 -16.373 1.00 52.69 85 ASP A O 1
ATOM 676 N N . ASP A 1 86 ? 13.051 9.594 -16.779 1.00 53.22 86 ASP A N 1
ATOM 677 C CA . ASP A 1 86 ? 13.979 9.837 -17.876 1.00 53.22 86 ASP A CA 1
ATOM 678 C C . ASP A 1 86 ? 15.392 9.714 -17.266 1.00 53.22 86 ASP A C 1
ATOM 680 O O . ASP A 1 86 ? 16.062 10.703 -16.947 1.00 53.22 86 ASP A O 1
ATOM 684 N N . GLU A 1 87 ? 15.789 8.474 -16.945 1.00 54.09 87 GLU A N 1
ATOM 685 C CA . GLU A 1 87 ? 17.086 8.125 -16.394 1.00 54.09 87 GLU A CA 1
ATOM 686 C C . GLU A 1 87 ? 18.088 8.598 -17.436 1.00 54.09 87 GLU A C 1
ATOM 688 O O . GLU A 1 87 ? 18.209 8.042 -18.530 1.00 54.09 87 GLU A O 1
ATOM 693 N N . SER A 1 88 ? 18.779 9.684 -17.103 1.00 54.88 88 SER A N 1
ATOM 694 C CA . SER A 1 88 ? 19.888 10.172 -17.907 1.00 54.88 88 SER A CA 1
ATOM 695 C C . SER A 1 88 ? 20.973 9.097 -17.892 1.00 54.88 88 SER A C 1
ATOM 697 O O . SER A 1 88 ? 21.722 8.965 -16.925 1.00 54.88 88 SER A O 1
ATOM 699 N N . CYS A 1 89 ? 20.969 8.287 -18.951 1.00 59.62 89 CYS A N 1
ATOM 700 C CA . CYS A 1 89 ? 21.940 7.233 -19.225 1.00 59.62 89 CYS A CA 1
ATOM 701 C C . CYS A 1 89 ? 23.325 7.806 -19.543 1.00 59.62 89 CYS A C 1
ATOM 703 O O . CYS A 1 89 ? 23.401 8.856 -20.228 1.00 59.62 89 CYS A O 1
#

Sequence (89 aa):
MKVQATFATLIALAAYFPAANAWKDCIIQRYKDGDVNNIYTANRNEEITIEEYKVFVNEACHPYPVILPDRSVLSGDFTSAYADDDESC

pLDDT: mean 77.07, std 20.25, range [40.56, 97.69]